Protein AF-A0A925PH59-F1 (afdb_monomer_lite)

Structure (mmCIF, N/CA/C/O backbone):
data_AF-A0A925PH59-F1
#
_entry.id   AF-A0A925PH59-F1
#
loop_
_atom_site.group_PDB
_atom_site.id
_atom_site.type_symbol
_atom_site.label_atom_id
_atom_site.label_alt_id
_atom_site.label_comp_id
_atom_site.label_asym_id
_atom_site.label_entity_id
_atom_site.label_seq_id
_atom_site.pdbx_PDB_ins_code
_atom_site.Cartn_x
_atom_site.Cartn_y
_atom_site.Cartn_z
_atom_site.occupancy
_atom_site.B_iso_or_equiv
_atom_site.auth_seq_id
_atom_site.auth_comp_id
_atom_site.auth_asym_id
_atom_site.auth_atom_id
_atom_site.pdbx_PDB_model_num
ATOM 1 N N . MET A 1 1 ? -14.228 -1.601 11.090 1.00 81.12 1 MET A N 1
ATOM 2 C CA . MET A 1 1 ? -13.636 -2.942 11.290 1.00 81.12 1 MET A CA 1
ATOM 3 C C . MET A 1 1 ? -13.991 -3.509 12.660 1.00 81.12 1 MET A C 1
ATOM 5 O O . MET A 1 1 ? -14.791 -4.431 12.690 1.00 81.12 1 MET A O 1
ATOM 9 N N . LEU A 1 2 ? -13.540 -2.911 13.773 1.00 91.12 2 LEU A N 1
ATOM 10 C CA . LEU A 1 2 ? -13.798 -3.420 15.137 1.00 91.12 2 LEU A CA 1
ATOM 11 C C . LEU A 1 2 ? -15.284 -3.639 15.473 1.00 91.12 2 LEU A C 1
ATOM 13 O O . LEU A 1 2 ? -15.643 -4.685 15.997 1.00 91.12 2 LEU A O 1
ATOM 17 N N . LYS A 1 3 ? -16.169 -2.713 15.083 1.00 90.94 3 LYS A N 1
ATOM 18 C CA . LYS A 1 3 ? -17.623 -2.888 15.248 1.00 90.94 3 LYS A CA 1
ATOM 19 C C . LYS A 1 3 ? -18.180 -4.122 14.527 1.00 90.94 3 LYS A C 1
ATOM 21 O O . LYS A 1 3 ? -19.072 -4.776 15.034 1.00 90.94 3 LYS A O 1
ATOM 26 N N . ARG A 1 4 ? -17.697 -4.420 13.318 1.00 88.44 4 ARG A N 1
ATOM 27 C CA . ARG A 1 4 ? -18.247 -5.504 12.484 1.00 88.44 4 ARG A CA 1
ATOM 28 C C . ARG A 1 4 ? -17.688 -6.873 12.871 1.00 88.44 4 ARG A C 1
ATOM 30 O O . ARG A 1 4 ? -18.380 -7.864 12.702 1.00 88.44 4 ARG A O 1
ATOM 37 N N . ASP A 1 5 ? -16.439 -6.912 13.320 1.00 90.81 5 ASP A N 1
ATOM 38 C CA . ASP A 1 5 ? -15.717 -8.154 13.607 1.00 90.81 5 ASP A CA 1
ATOM 39 C C . ASP A 1 5 ? -15.787 -8.564 15.086 1.00 90.81 5 ASP A C 1
ATOM 41 O O . ASP A 1 5 ? -15.898 -9.744 15.386 1.00 90.81 5 ASP A O 1
ATOM 45 N N . GLN A 1 6 ? -15.755 -7.590 16.001 1.00 90.19 6 GLN A N 1
ATOM 46 C CA . GLN A 1 6 ? -15.646 -7.806 17.451 1.00 90.19 6 GLN A CA 1
ATOM 47 C C . GLN A 1 6 ? -16.835 -7.227 18.238 1.00 90.19 6 GLN A C 1
ATOM 49 O O . GLN A 1 6 ? -16.820 -7.242 19.466 1.00 90.19 6 GLN A O 1
ATOM 54 N N . ASP A 1 7 ? -17.833 -6.663 17.547 1.00 91.50 7 ASP A N 1
ATOM 55 C CA . ASP A 1 7 ? -19.001 -5.977 18.128 1.00 91.50 7 ASP A CA 1
ATOM 56 C C . ASP A 1 7 ? -18.653 -4.819 19.086 1.00 91.50 7 ASP A C 1
ATOM 58 O O . ASP A 1 7 ? -19.350 -4.512 20.053 1.00 91.50 7 ASP A O 1
ATOM 62 N N . TRP A 1 8 ? -17.530 -4.138 18.835 1.00 93.81 8 TRP A N 1
ATOM 63 C CA . TRP A 1 8 ? -17.164 -2.964 19.627 1.00 93.81 8 TRP A CA 1
ATOM 64 C C . TRP A 1 8 ? -18.062 -1.771 19.288 1.00 93.81 8 TRP A C 1
ATOM 66 O O . TRP A 1 8 ? -18.104 -1.304 18.143 1.00 93.81 8 TRP A O 1
ATOM 76 N N . SER A 1 9 ? -18.749 -1.244 20.304 1.00 95.19 9 SER A N 1
ATOM 77 C CA . SER A 1 9 ? -19.504 0.004 20.196 1.00 95.19 9 SER A CA 1
ATOM 78 C C . SER A 1 9 ? -18.560 1.211 20.060 1.00 95.19 9 SER A C 1
ATOM 80 O O . SER A 1 9 ? -17.420 1.149 20.524 1.00 95.19 9 SER A O 1
ATOM 82 N N . PRO A 1 10 ? -19.010 2.333 19.464 1.00 94.12 10 PRO A N 1
ATOM 83 C CA . PRO A 1 10 ? -18.196 3.547 19.369 1.00 94.12 10 PRO A CA 1
ATOM 84 C C . PRO A 1 10 ? -17.674 4.033 20.727 1.00 94.12 10 PRO A C 1
ATOM 86 O O . PRO A 1 10 ? -16.485 4.292 20.848 1.00 94.12 10 PRO A O 1
ATOM 89 N N . GLY A 1 11 ? -18.522 4.044 21.764 1.00 95.88 11 GLY A N 1
ATOM 90 C CA . GLY A 1 11 ? -18.108 4.459 23.110 1.00 95.88 11 GLY A CA 1
ATOM 91 C C . GLY A 1 11 ? -17.075 3.524 23.748 1.00 95.88 11 GLY A C 1
ATOM 92 O O . GLY A 1 11 ? -16.210 3.974 24.487 1.00 95.88 11 GLY A O 1
ATOM 93 N N . LYS A 1 12 ? -17.102 2.223 23.422 1.00 93.44 12 LYS A N 1
ATOM 94 C CA . LYS A 1 12 ? -16.062 1.283 23.866 1.00 93.44 12 LYS A CA 1
ATOM 95 C C . LYS A 1 12 ? -14.717 1.566 23.194 1.00 93.44 12 LYS A C 1
ATOM 97 O O . LYS A 1 12 ? -13.681 1.448 23.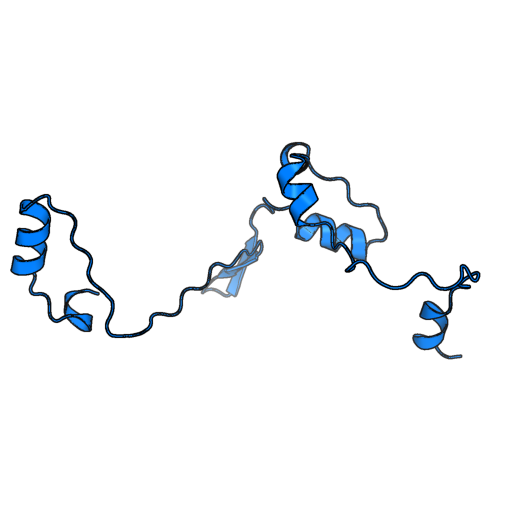835 1.00 93.44 12 LYS A O 1
ATOM 102 N N . VAL A 1 13 ? -14.735 1.921 21.909 1.00 93.69 13 VAL A N 1
ATOM 103 C CA . VAL A 1 13 ? -13.524 2.317 21.177 1.00 93.69 13 VAL A CA 1
ATOM 104 C C . VAL A 1 13 ? -12.959 3.616 21.754 1.00 93.69 13 VAL A C 1
ATOM 106 O O . VAL A 1 13 ? -11.762 3.691 21.995 1.00 93.69 13 VAL A O 1
ATOM 109 N N . GLU A 1 14 ? -13.815 4.603 22.014 1.00 94.25 14 GLU A N 1
ATOM 110 C CA . GLU A 1 14 ? -13.426 5.892 22.599 1.00 94.25 14 GLU A CA 1
ATOM 111 C C . GLU A 1 14 ? -12.802 5.722 23.988 1.00 94.25 14 GLU A C 1
ATOM 113 O O . GLU A 1 14 ? -11.677 6.161 24.203 1.00 94.25 14 GLU A O 1
ATOM 118 N N . ALA A 1 15 ? -13.440 4.957 24.878 1.00 93.75 15 ALA A N 1
ATOM 119 C CA . ALA A 1 15 ? -12.886 4.656 26.197 1.00 93.75 15 ALA A CA 1
ATOM 120 C C . ALA A 1 15 ? -11.528 3.928 26.127 1.00 93.75 15 ALA A C 1
ATOM 122 O O . ALA A 1 15 ? -10.648 4.180 26.947 1.00 93.75 15 ALA A O 1
ATOM 123 N N . ALA A 1 16 ? -11.334 3.037 25.146 1.00 92.50 16 ALA A N 1
ATOM 124 C CA . ALA A 1 16 ? -10.053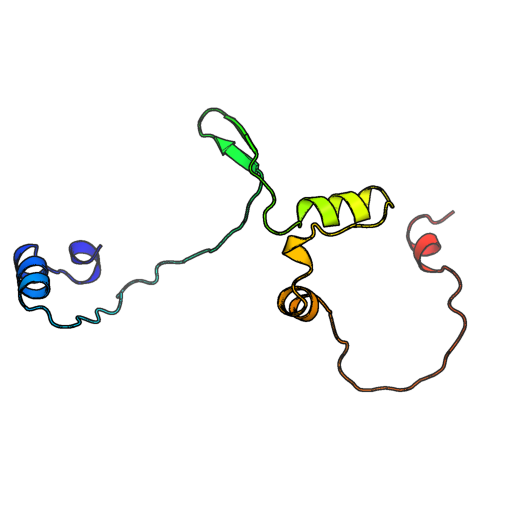 2.357 24.946 1.00 92.50 16 ALA A CA 1
ATOM 125 C C . ALA A 1 16 ? -8.946 3.313 24.470 1.00 92.50 16 ALA A C 1
ATOM 127 O O . ALA A 1 16 ? -7.791 3.131 24.845 1.00 92.50 16 ALA A O 1
ATOM 128 N N . PHE A 1 17 ? -9.286 4.341 23.685 1.00 91.88 17 PHE A N 1
ATOM 129 C CA . PHE A 1 17 ? -8.344 5.400 23.316 1.00 91.88 17 PHE A CA 1
ATOM 130 C C . PHE A 1 17 ? -8.021 6.324 24.496 1.00 91.88 17 PHE A C 1
ATOM 132 O O . PHE A 1 17 ? -6.855 6.645 24.711 1.00 91.88 17 PHE A O 1
ATOM 139 N N . GLU A 1 18 ? -9.030 6.738 25.265 1.00 95.12 18 GLU A N 1
ATOM 140 C CA . GLU A 1 18 ? -8.859 7.620 26.428 1.00 95.12 18 GLU A CA 1
ATOM 141 C C . GLU A 1 18 ? -8.073 6.960 27.566 1.00 95.12 18 GLU A C 1
ATOM 143 O O . GLU A 1 18 ? -7.350 7.644 28.289 1.00 95.12 18 GLU A O 1
ATOM 148 N N . GLY A 1 19 ? -8.183 5.636 27.708 1.00 90.06 19 GLY A N 1
ATOM 149 C CA . GLY A 1 19 ? -7.447 4.870 28.713 1.00 90.06 19 GLY A CA 1
ATOM 150 C C . GLY A 1 19 ? -5.926 4.918 28.542 1.00 90.06 19 GLY A C 1
ATOM 151 O O . GLY A 1 19 ? -5.210 4.726 29.517 1.00 90.06 19 GLY A O 1
ATOM 152 N N . GLY A 1 20 ? -5.416 5.195 27.334 1.00 89.12 20 GLY A N 1
ATOM 153 C CA . GLY A 1 20 ? -3.978 5.322 27.055 1.00 89.12 20 GLY A CA 1
ATOM 154 C C . GLY A 1 20 ? -3.173 4.014 27.113 1.00 89.12 20 GLY A C 1
ATOM 155 O O . GLY A 1 20 ? -1.981 4.023 26.806 1.00 89.12 20 GLY A O 1
ATOM 156 N N . ASP A 1 21 ? -3.813 2.903 27.474 1.00 90.75 21 ASP A N 1
ATOM 157 C CA . ASP A 1 21 ? -3.214 1.573 27.533 1.00 90.75 21 ASP A CA 1
ATOM 158 C C . ASP A 1 21 ? -3.121 0.913 26.144 1.00 90.75 21 ASP A C 1
ATOM 160 O O . ASP A 1 21 ? -3.913 1.186 25.234 1.00 90.75 21 ASP A O 1
ATOM 164 N N . ASP A 1 22 ? -2.171 -0.015 25.985 1.00 92.25 22 ASP A N 1
ATOM 165 C CA . ASP A 1 22 ? -2.091 -0.854 24.786 1.00 92.25 22 ASP A CA 1
ATOM 166 C C . ASP A 1 22 ? -3.231 -1.884 24.765 1.00 92.25 22 ASP A C 1
ATOM 168 O O . ASP A 1 22 ? -3.436 -2.648 25.712 1.00 92.25 22 ASP A O 1
ATOM 172 N N . ASN A 1 23 ? -3.979 -1.913 23.663 1.00 89.62 23 ASN A N 1
ATOM 173 C CA . ASN A 1 23 ? -5.166 -2.742 23.493 1.00 89.62 23 ASN A CA 1
ATOM 174 C C . ASN A 1 23 ? -4.960 -3.723 22.335 1.00 89.62 23 ASN A C 1
ATOM 176 O O . ASN A 1 23 ? -5.197 -3.404 21.168 1.00 89.62 23 ASN A O 1
ATOM 180 N N . HIS A 1 24 ? -4.574 -4.957 22.659 1.00 91.88 24 HIS A N 1
ATOM 181 C CA . HIS A 1 24 ? -4.473 -6.021 21.665 1.00 91.88 24 HIS A CA 1
ATOM 182 C C . HIS A 1 24 ? -5.840 -6.666 21.398 1.00 91.88 24 HIS A C 1
ATOM 184 O O . HIS A 1 24 ? -6.434 -7.285 22.282 1.00 91.88 24 HIS A O 1
ATOM 190 N N . ILE A 1 25 ? -6.328 -6.566 20.159 1.00 91.25 25 ILE A N 1
ATOM 191 C CA . ILE A 1 25 ? -7.609 -7.145 19.735 1.00 91.25 25 ILE A CA 1
ATOM 192 C C . ILE A 1 25 ? -7.358 -8.080 18.552 1.00 91.25 25 ILE A C 1
ATOM 194 O O . ILE A 1 25 ? -7.075 -7.635 17.439 1.00 91.25 25 ILE A O 1
ATOM 198 N N . ALA A 1 26 ? -7.475 -9.384 18.790 1.00 91.25 26 ALA A N 1
ATOM 199 C CA . ALA A 1 26 ? -7.373 -10.380 17.732 1.00 91.25 26 ALA A CA 1
ATOM 200 C C . ALA A 1 26 ? -8.607 -10.324 16.815 1.00 91.25 26 ALA A C 1
ATOM 202 O O . ALA A 1 26 ? -9.736 -10.236 17.293 1.00 91.25 26 ALA A O 1
ATOM 203 N N . LEU A 1 27 ? -8.394 -10.401 15.499 1.00 92.50 27 LEU A N 1
ATOM 204 C CA . LEU A 1 27 ? -9.487 -10.452 14.526 1.00 92.50 27 LEU A CA 1
ATOM 205 C C . LEU A 1 27 ? -10.142 -11.838 14.516 1.00 92.50 27 LEU A C 1
ATOM 207 O O . LEU A 1 27 ? -9.455 -12.860 14.487 1.00 92.50 27 LEU A O 1
ATOM 211 N 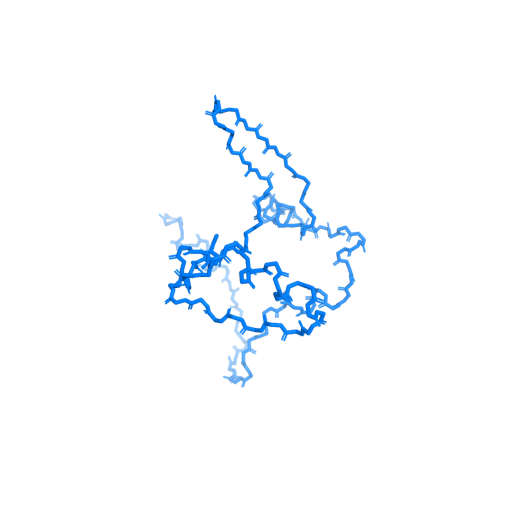N . GLY A 1 28 ? -11.473 -11.865 14.507 1.00 90.62 28 GLY A N 1
ATOM 212 C CA . GLY A 1 28 ? -12.269 -13.091 14.484 1.00 90.62 28 GLY A CA 1
ATOM 213 C C . GLY A 1 28 ? -12.291 -13.720 13.094 1.00 90.62 28 GLY A C 1
ATOM 214 O O . GLY A 1 28 ? -12.201 -14.940 12.953 1.00 90.62 28 GLY A O 1
ATOM 215 N N . GLN A 1 29 ? -12.353 -12.887 12.053 1.00 90.44 29 GLN A N 1
ATOM 216 C CA . GLN A 1 29 ? -12.231 -13.327 10.667 1.00 90.44 29 GLN A CA 1
ATOM 217 C C . GLN A 1 29 ? -10.812 -13.129 10.123 1.00 90.44 29 GLN A C 1
ATOM 219 O O . GLN A 1 29 ? -10.148 -12.123 10.379 1.00 90.44 29 GLN A O 1
ATOM 224 N N . LYS A 1 30 ? -10.354 -14.077 9.299 1.00 92.62 30 LYS A N 1
ATOM 225 C CA . LYS A 1 30 ? -9.086 -13.937 8.578 1.00 92.62 30 LYS A CA 1
ATOM 226 C C . LYS A 1 30 ? -9.238 -12.900 7.470 1.00 92.62 30 LYS A C 1
ATOM 228 O O . LYS A 1 30 ? -10.045 -13.082 6.561 1.00 92.62 30 LYS A O 1
ATOM 233 N N . ILE A 1 31 ? -8.419 -11.856 7.521 1.00 92.19 31 ILE A N 1
ATOM 234 C CA . ILE A 1 31 ? -8.291 -10.871 6.447 1.00 92.19 31 ILE A CA 1
ATOM 235 C C . ILE A 1 31 ? -7.008 -11.204 5.675 1.00 92.19 31 ILE A C 1
ATOM 237 O O . ILE A 1 31 ? -5.930 -11.144 6.268 1.00 92.19 31 ILE A O 1
ATOM 241 N N . PRO A 1 32 ? -7.083 -11.597 4.390 1.00 95.38 32 PRO A N 1
ATOM 242 C CA . PRO A 1 32 ? -5.885 -11.845 3.604 1.00 95.38 32 PRO A CA 1
ATOM 243 C C . PRO A 1 32 ? -5.148 -10.525 3.354 1.00 95.38 32 PRO A C 1
ATOM 245 O O . PRO A 1 32 ? -5.744 -9.541 2.916 1.00 95.38 32 PRO A O 1
ATOM 248 N N . VAL A 1 33 ? -3.845 -10.517 3.629 1.00 95.69 33 VAL A N 1
ATOM 249 C CA . VAL A 1 33 ? -2.965 -9.367 3.405 1.00 95.69 33 VAL A CA 1
ATOM 250 C C . VAL A 1 33 ? -1.925 -9.767 2.369 1.00 95.69 33 VAL A C 1
ATOM 252 O O . VAL A 1 33 ? -1.179 -10.723 2.574 1.00 95.69 33 VAL A O 1
ATOM 255 N N . TYR A 1 34 ? -1.880 -9.030 1.262 1.00 96.44 34 TYR A N 1
ATOM 256 C CA . TYR A 1 34 ? -0.897 -9.213 0.200 1.00 96.44 34 TYR A CA 1
ATOM 257 C C . TYR A 1 34 ? -0.019 -7.969 0.121 1.00 96.44 34 TYR A C 1
ATOM 259 O O . TYR A 1 34 ? -0.523 -6.864 -0.070 1.00 96.44 34 TYR A O 1
ATOM 267 N N . ILE A 1 35 ? 1.291 -8.155 0.262 1.00 95.19 35 ILE A N 1
ATOM 268 C CA . ILE A 1 35 ? 2.282 -7.104 0.032 1.00 95.19 35 ILE A CA 1
ATOM 269 C C . ILE A 1 35 ? 2.867 -7.365 -1.350 1.00 95.19 35 ILE A C 1
ATOM 271 O O . ILE A 1 35 ? 3.599 -8.332 -1.550 1.00 95.19 35 ILE A O 1
ATOM 275 N N . THR A 1 36 ? 2.480 -6.540 -2.315 1.00 93.50 36 THR A N 1
ATOM 276 C CA . THR A 1 36 ? 2.860 -6.696 -3.721 1.00 93.50 36 THR A CA 1
ATOM 277 C C . THR A 1 36 ? 3.593 -5.465 -4.220 1.00 93.50 36 THR A C 1
ATOM 279 O O . THR A 1 36 ? 3.291 -4.349 -3.800 1.00 93.50 36 THR A O 1
ATOM 282 N N . TYR A 1 37 ? 4.508 -5.672 -5.160 1.00 93.50 37 TYR A N 1
ATOM 283 C CA . TYR A 1 37 ? 5.293 -4.615 -5.778 1.00 93.50 37 TYR A CA 1
ATOM 284 C C . TYR A 1 37 ? 5.087 -4.646 -7.292 1.00 93.50 37 TYR A C 1
ATOM 286 O O . TYR A 1 37 ? 5.437 -5.627 -7.944 1.00 93.50 37 TYR A O 1
ATOM 294 N N . PHE A 1 38 ? 4.492 -3.586 -7.834 1.00 95.00 38 PHE A N 1
ATOM 295 C CA . PHE A 1 38 ? 4.211 -3.452 -9.259 1.00 95.00 38 PHE A CA 1
ATOM 296 C C . PHE A 1 38 ? 4.721 -2.106 -9.758 1.00 95.00 38 PHE A C 1
ATOM 298 O O . PHE A 1 38 ? 4.469 -1.072 -9.141 1.00 95.00 38 PHE A O 1
ATOM 305 N N . THR A 1 39 ? 5.390 -2.122 -10.904 1.00 96.06 39 THR A N 1
ATOM 306 C CA . THR A 1 39 ? 5.878 -0.927 -11.606 1.00 96.06 39 THR A CA 1
ATOM 307 C C . THR A 1 39 ? 4.898 -0.449 -12.679 1.00 96.06 39 THR A C 1
ATOM 309 O O . THR A 1 39 ? 5.106 0.596 -13.290 1.00 96.06 39 THR A O 1
ATOM 312 N N . LEU A 1 40 ? 3.784 -1.163 -12.877 1.00 96.25 40 LEU A N 1
ATOM 313 C CA . LEU A 1 40 ? 2.706 -0.800 -13.792 1.00 96.25 40 LEU A CA 1
ATOM 314 C C . LEU A 1 40 ? 1.342 -1.188 -13.210 1.00 96.25 40 LEU A C 1
ATOM 316 O O . LEU A 1 40 ? 1.178 -2.275 -12.654 1.00 96.25 40 LEU A O 1
ATOM 320 N N . ARG A 1 41 ? 0.348 -0.310 -13.368 1.00 96.25 41 ARG A N 1
ATOM 321 C CA . ARG A 1 41 ? -1.050 -0.551 -12.985 1.00 96.25 41 ARG A CA 1
ATOM 322 C C . ARG A 1 41 ? -2.002 -0.074 -14.082 1.00 96.25 41 ARG A C 1
ATOM 324 O O . ARG A 1 41 ? -1.764 0.957 -14.705 1.00 96.25 41 ARG A O 1
ATOM 331 N N . VAL A 1 42 ? -3.097 -0.811 -14.270 1.00 96.94 42 VAL A N 1
ATOM 332 C CA . VAL A 1 42 ? -4.252 -0.376 -15.067 1.00 96.94 42 VAL A CA 1
ATOM 333 C C . VAL A 1 42 ? -5.228 0.382 -14.163 1.00 96.94 42 VAL A C 1
ATOM 335 O O . VAL A 1 42 ? -5.572 -0.098 -13.078 1.00 96.94 42 VAL A O 1
ATOM 338 N N . ASN A 1 43 ? -5.629 1.571 -14.594 1.00 96.31 43 ASN A N 1
ATOM 339 C CA . ASN A 1 43 ? -6.600 2.423 -13.917 1.00 96.31 43 ASN A CA 1
ATOM 340 C C . ASN A 1 43 ? -8.035 2.009 -14.266 1.00 96.31 43 ASN A C 1
ATOM 342 O O . ASN A 1 43 ? -8.269 1.263 -15.217 1.00 96.31 43 ASN A O 1
ATOM 346 N N . ASP A 1 44 ? -9.005 2.529 -13.517 1.00 97.31 44 ASP A N 1
ATOM 347 C CA . ASP A 1 44 ? -10.419 2.168 -13.679 1.00 97.31 44 ASP A CA 1
ATOM 348 C C . ASP A 1 44 ? -10.988 2.567 -15.058 1.00 97.31 44 ASP A C 1
ATOM 350 O O . ASP A 1 44 ? -11.932 1.946 -15.541 1.00 97.31 44 ASP A O 1
ATOM 354 N N . ASP A 1 45 ? -10.395 3.568 -15.718 1.00 97.00 45 ASP A N 1
ATOM 355 C CA . ASP A 1 45 ? -10.743 4.015 -17.075 1.00 97.00 45 ASP A CA 1
ATOM 356 C C . ASP A 1 45 ? -10.033 3.226 -18.195 1.00 97.00 45 ASP A C 1
ATOM 358 O O . ASP A 1 45 ? -10.217 3.516 -19.377 1.00 97.00 45 ASP A O 1
ATOM 362 N N . GLY A 1 46 ? -9.215 2.230 -17.839 1.00 96.69 46 GLY A N 1
ATOM 363 C CA . GLY A 1 46 ? -8.429 1.424 -18.774 1.00 96.69 46 GLY A CA 1
ATOM 364 C C . GLY A 1 46 ? -7.096 2.048 -19.198 1.00 96.69 46 GLY A C 1
ATOM 365 O O . GLY A 1 46 ? -6.346 1.413 -19.942 1.00 96.69 46 GLY A O 1
ATOM 366 N N . SER A 1 47 ? -6.760 3.251 -18.724 1.00 97.56 47 SER A N 1
ATOM 367 C CA . SER A 1 47 ? -5.430 3.834 -18.923 1.00 97.56 47 SER A CA 1
ATOM 368 C C . SER A 1 47 ? -4.367 3.114 -18.083 1.00 97.56 47 SER A C 1
ATOM 370 O O . SER A 1 47 ? -4.674 2.406 -17.121 1.00 97.56 47 SER A O 1
ATOM 372 N N . MET A 1 48 ? -3.092 3.280 -18.445 1.00 96.94 48 MET A N 1
ATOM 373 C CA . MET A 1 48 ? -1.968 2.677 -17.724 1.00 96.94 48 MET A CA 1
ATOM 374 C C . MET A 1 48 ? -1.138 3.741 -17.016 1.00 96.94 48 MET A C 1
ATOM 376 O O . MET A 1 48 ? -0.830 4.790 -17.581 1.00 96.94 48 MET A O 1
ATOM 380 N N . SER A 1 49 ? -0.720 3.430 -15.793 1.00 96.56 49 SER A N 1
ATOM 381 C CA . SER A 1 49 ? 0.250 4.214 -15.034 1.00 96.56 49 SER A CA 1
ATOM 382 C C . SER A 1 49 ? 1.488 3.376 -14.747 1.00 96.56 49 SER A C 1
ATOM 384 O O . SER A 1 49 ? 1.381 2.233 -14.302 1.00 96.56 49 SER A O 1
ATOM 386 N N . THR A 1 50 ? 2.658 3.958 -14.999 1.00 96.19 50 THR A N 1
ATOM 387 C CA . THR A 1 50 ? 3.965 3.372 -14.691 1.00 96.19 50 THR A CA 1
ATOM 388 C C . THR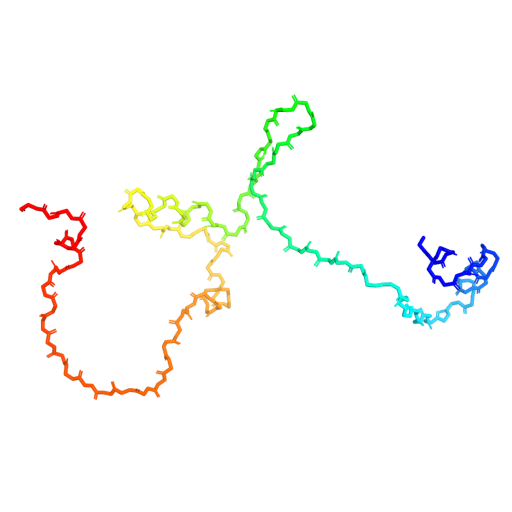 A 1 50 ? 4.593 4.068 -13.494 1.00 96.19 50 THR A C 1
ATOM 390 O O . THR A 1 50 ? 4.413 5.271 -13.302 1.00 96.19 50 THR A O 1
ATOM 393 N N . PHE A 1 51 ? 5.373 3.325 -12.722 1.00 94.75 51 PHE A N 1
ATOM 394 C CA . PHE A 1 51 ? 6.041 3.784 -11.512 1.00 94.75 51 PHE A CA 1
ATOM 395 C C . PHE A 1 51 ? 7.528 3.440 -11.574 1.00 94.75 51 PHE A C 1
ATOM 397 O O . PHE A 1 51 ? 7.936 2.535 -12.300 1.00 94.75 51 PHE A O 1
ATOM 404 N N . ASN A 1 52 ? 8.339 4.156 -10.796 1.00 92.62 52 ASN A N 1
ATOM 405 C CA . ASN A 1 52 ? 9.774 3.899 -10.733 1.00 92.62 52 ASN A CA 1
ATOM 406 C C . ASN A 1 52 ? 10.065 2.522 -10.118 1.00 92.62 52 ASN A C 1
ATOM 408 O O . ASN A 1 52 ? 9.526 2.175 -9.062 1.00 92.62 52 ASN A O 1
ATOM 412 N N . ASP A 1 53 ? 10.975 1.783 -10.752 1.00 90.56 53 ASP A N 1
ATOM 413 C CA . ASP A 1 53 ? 11.472 0.494 -10.273 1.00 90.56 53 ASP A CA 1
ATOM 414 C C . ASP A 1 53 ? 12.567 0.678 -9.209 1.00 90.56 53 ASP A C 1
ATOM 416 O O . ASP A 1 53 ? 13.765 0.650 -9.479 1.00 90.56 53 ASP A O 1
ATOM 420 N N . LEU A 1 54 ? 12.129 0.870 -7.969 1.00 88.88 54 LEU A N 1
ATOM 421 C CA . LEU A 1 54 ? 12.954 1.033 -6.772 1.00 88.88 54 LEU A CA 1
ATOM 422 C C . LEU A 1 54 ? 13.656 -0.245 -6.308 1.00 88.88 54 LEU A C 1
ATOM 424 O O . LEU A 1 54 ? 14.371 -0.191 -5.317 1.00 88.88 54 LEU A O 1
ATOM 428 N N . TYR A 1 55 ? 13.455 -1.395 -6.950 1.00 86.75 55 TYR A N 1
ATOM 429 C CA . TYR A 1 55 ? 14.186 -2.618 -6.597 1.00 86.75 55 TYR A CA 1
ATOM 430 C C . TYR A 1 55 ? 14.996 -3.185 -7.766 1.00 86.75 55 TYR A C 1
ATOM 432 O O . TYR A 1 55 ? 15.728 -4.166 -7.592 1.00 86.75 55 TYR A O 1
ATOM 440 N N . GLY A 1 56 ? 14.913 -2.572 -8.947 1.00 88.94 56 GLY A N 1
ATOM 441 C CA . GLY A 1 56 ? 15.643 -2.976 -10.146 1.00 88.94 56 GLY A CA 1
ATOM 442 C C . GLY A 1 56 ? 15.144 -4.288 -10.761 1.00 88.94 56 GLY A C 1
ATOM 443 O O . GLY A 1 56 ? 15.911 -4.957 -11.457 1.00 88.94 56 GLY A O 1
ATOM 444 N N . HIS A 1 57 ? 13.911 -4.719 -10.471 1.00 91.12 57 HIS A N 1
ATOM 445 C CA . HIS A 1 57 ? 13.352 -5.946 -11.048 1.00 91.12 57 HIS A CA 1
ATOM 446 C C . HIS A 1 57 ? 13.199 -5.853 -12.569 1.00 91.12 57 HIS A C 1
ATOM 448 O O . HIS A 1 57 ? 13.586 -6.788 -13.276 1.00 91.12 57 HIS A O 1
ATOM 454 N N . ASP A 1 58 ? 12.712 -4.725 -13.072 1.00 91.56 58 ASP A N 1
ATOM 455 C CA . ASP A 1 58 ? 12.480 -4.484 -14.493 1.00 91.56 58 ASP A CA 1
ATOM 456 C C . ASP A 1 58 ? 13.808 -4.361 -15.232 1.00 91.56 58 ASP A C 1
ATOM 458 O O . ASP A 1 58 ? 13.985 -4.928 -16.311 1.00 91.56 58 ASP A O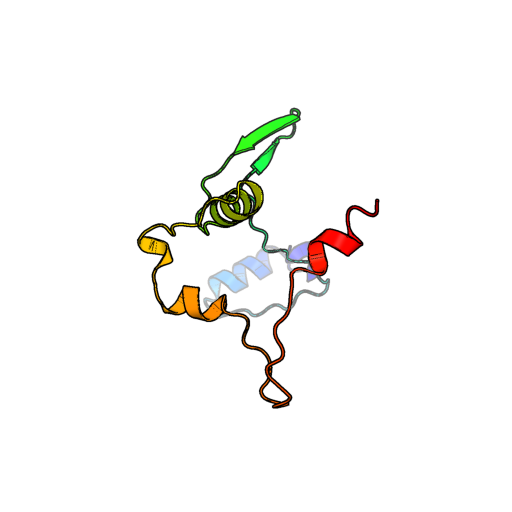 1
ATOM 462 N N . ALA A 1 59 ? 14.788 -3.688 -14.627 1.00 87.75 59 ALA A N 1
ATOM 463 C CA . ALA A 1 59 ? 16.123 -3.564 -15.198 1.00 87.75 59 ALA A CA 1
ATOM 464 C C . ALA A 1 59 ? 16.832 -4.928 -15.311 1.00 87.75 59 ALA A C 1
ATOM 466 O O . ALA A 1 59 ? 17.420 -5.233 -16.353 1.00 87.75 59 ALA A O 1
ATOM 467 N N . ARG A 1 60 ? 16.722 -5.787 -14.285 1.00 86.69 60 ARG A N 1
ATOM 468 C CA . ARG A 1 60 ? 17.222 -7.174 -14.337 1.00 86.69 60 ARG A CA 1
ATOM 469 C C . ARG A 1 60 ? 16.508 -7.999 -15.406 1.00 86.69 60 ARG A C 1
ATOM 471 O O . ARG A 1 60 ? 17.164 -8.719 -16.157 1.00 86.69 60 ARG A O 1
ATOM 478 N N . MET A 1 61 ? 15.183 -7.881 -15.495 1.00 90.44 61 MET A N 1
ATOM 479 C CA . MET A 1 61 ? 14.382 -8.578 -16.504 1.00 90.44 61 MET A CA 1
ATOM 480 C C . MET A 1 61 ? 14.789 -8.152 -17.917 1.00 90.44 61 MET A C 1
ATOM 482 O O . MET A 1 61 ? 15.069 -8.993 -18.768 1.00 90.44 61 MET A O 1
ATOM 486 N N . ASN A 1 62 ? 14.895 -6.847 -18.163 1.00 90.00 62 ASN A N 1
ATOM 487 C CA . ASN A 1 62 ? 15.282 -6.308 -19.460 1.00 90.00 62 ASN A CA 1
ATOM 488 C C . ASN A 1 62 ? 16.702 -6.738 -19.859 1.00 90.00 62 ASN A C 1
ATOM 490 O O . ASN A 1 62 ? 16.937 -7.111 -21.004 1.00 90.00 62 ASN A O 1
ATOM 494 N N . ALA A 1 63 ? 17.652 -6.749 -18.923 1.00 89.25 63 ALA A N 1
ATOM 495 C CA . ALA A 1 63 ? 19.000 -7.265 -19.156 1.00 89.25 63 ALA A CA 1
ATOM 496 C C . ALA A 1 63 ? 18.979 -8.735 -19.622 1.00 89.25 63 ALA A C 1
ATOM 498 O O . ALA A 1 63 ? 19.546 -9.070 -20.664 1.00 89.25 63 ALA A O 1
ATOM 499 N N . ALA A 1 64 ? 18.241 -9.594 -18.911 1.00 88.75 64 ALA A N 1
ATOM 500 C CA . ALA A 1 64 ? 18.102 -11.005 -19.265 1.00 88.75 64 ALA A CA 1
ATOM 501 C C . ALA A 1 64 ? 17.451 -11.202 -20.646 1.00 88.75 64 ALA A C 1
ATOM 503 O O . ALA A 1 64 ? 17.929 -12.009 -21.441 1.00 88.75 64 ALA A O 1
ATOM 504 N N . LEU A 1 65 ? 16.401 -10.434 -20.953 1.00 91.75 65 LEU A N 1
ATOM 505 C CA . LEU A 1 65 ? 15.698 -10.502 -22.238 1.00 91.75 65 LEU A CA 1
ATOM 506 C C . LEU A 1 65 ? 16.506 -9.914 -23.403 1.00 91.75 65 LEU A C 1
ATOM 508 O O . LEU A 1 65 ? 16.412 -10.404 -24.525 1.00 91.75 65 LEU A O 1
ATOM 512 N N . SER A 1 66 ? 17.299 -8.868 -23.161 1.00 89.69 66 SER A N 1
ATOM 513 C CA . SER A 1 66 ? 18.092 -8.198 -24.200 1.00 89.69 66 SER A CA 1
ATOM 514 C C . SER A 1 66 ? 19.481 -8.807 -24.403 1.00 89.69 66 SER A C 1
ATOM 516 O O . SER A 1 66 ? 20.195 -8.391 -25.316 1.00 89.69 66 SER A O 1
ATOM 518 N N . GLY A 1 67 ? 19.889 -9.760 -23.556 1.00 81.56 67 GLY A N 1
ATOM 519 C CA . GLY A 1 67 ? 21.232 -10.346 -23.572 1.00 81.56 67 GLY A CA 1
ATOM 520 C C . GLY A 1 67 ? 22.338 -9.368 -23.161 1.00 81.56 67 GLY A C 1
ATOM 521 O O . GLY A 1 67 ? 23.522 -9.674 -23.304 1.00 81.56 67 GLY A O 1
ATOM 522 N N . LYS A 1 68 ? 21.971 -8.179 -22.672 1.00 71.31 68 LYS A N 1
ATOM 523 C CA . LYS A 1 68 ? 22.898 -7.158 -22.178 1.00 71.31 68 LYS A CA 1
ATOM 524 C C . LYS A 1 68 ? 23.061 -7.354 -20.675 1.00 71.31 68 LYS A C 1
ATOM 526 O O . LYS A 1 68 ? 22.093 -7.641 -19.984 1.00 71.31 68 LYS A O 1
ATOM 531 N N . GLY A 1 69 ? 24.280 -7.217 -20.159 1.00 69.88 69 GLY A N 1
ATOM 532 C CA . GLY A 1 69 ? 24.530 -7.346 -18.721 1.00 69.88 69 GLY A CA 1
ATOM 533 C C . GLY A 1 69 ? 23.707 -6.345 -17.898 1.00 69.88 69 GLY A C 1
ATOM 534 O O . GLY A 1 69 ? 23.469 -5.222 -18.339 1.00 69.88 69 GLY A O 1
ATOM 535 N N . PHE A 1 70 ? 23.283 -6.752 -16.701 1.00 76.25 70 PHE A N 1
ATOM 536 C CA . PHE A 1 70 ? 22.648 -5.862 -15.729 1.00 76.25 70 PHE A CA 1
ATOM 537 C C . PHE A 1 70 ? 23.724 -5.064 -14.983 1.00 76.25 70 PHE A C 1
ATOM 539 O O . PHE A 1 70 ? 24.639 -5.656 -14.411 1.00 76.25 70 PHE A O 1
ATOM 546 N N . VAL A 1 71 ? 23.602 -3.736 -14.968 1.00 67.69 71 VAL A N 1
ATOM 547 C CA . VAL A 1 71 ? 24.411 -2.857 -14.114 1.00 67.69 71 VAL A CA 1
ATOM 548 C C . VAL A 1 71 ? 23.485 -2.309 -13.024 1.00 67.69 71 VAL A C 1
ATOM 550 O O . VAL A 1 71 ? 22.552 -1.585 -13.365 1.00 67.69 71 VAL A O 1
ATOM 553 N N . PRO A 1 72 ? 23.680 -2.668 -11.741 1.00 65.62 72 PRO A N 1
ATOM 554 C CA . PRO A 1 72 ? 22.854 -2.153 -10.655 1.00 65.62 72 PRO A CA 1
ATOM 555 C C . PRO A 1 72 ? 23.120 -0.666 -10.403 1.00 65.62 72 PRO A C 1
ATOM 557 O O . PRO A 1 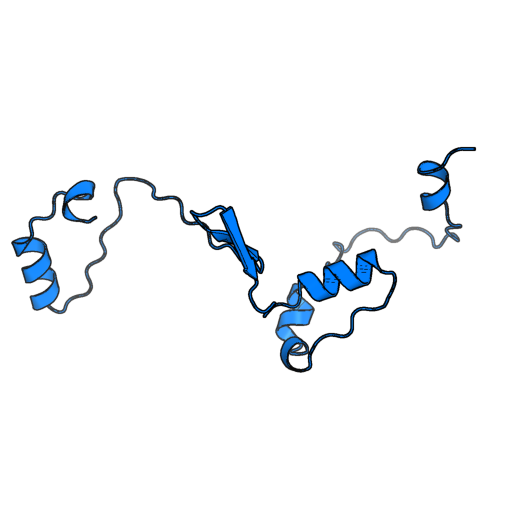72 ? 24.275 -0.229 -10.422 1.00 65.62 72 PRO A O 1
ATOM 560 N N . ASP A 1 73 ? 22.068 0.084 -10.075 1.00 63.41 73 ASP A N 1
ATOM 561 C CA . ASP A 1 73 ? 22.205 1.442 -9.546 1.00 63.41 73 ASP A CA 1
ATOM 562 C C . ASP A 1 73 ? 23.043 1.447 -8.257 1.00 63.41 73 ASP A C 1
ATOM 564 O O . ASP A 1 73 ? 23.036 0.489 -7.483 1.00 63.41 73 ASP A O 1
ATOM 568 N N . ALA A 1 74 ? 23.749 2.549 -7.987 1.00 58.88 74 ALA A N 1
ATOM 569 C CA . ALA A 1 74 ? 24.674 2.659 -6.853 1.00 58.88 74 ALA A CA 1
ATOM 570 C C . ALA A 1 74 ? 24.023 2.403 -5.474 1.00 58.88 74 ALA A C 1
ATOM 572 O O . ALA A 1 74 ? 24.691 1.918 -4.566 1.00 58.88 74 ALA A O 1
ATOM 573 N N . TRP A 1 75 ? 22.721 2.669 -5.312 1.00 53.84 75 TRP A N 1
ATOM 574 C CA . TRP A 1 75 ? 21.977 2.399 -4.071 1.00 53.84 75 TRP A CA 1
ATOM 575 C C . TRP A 1 75 ? 21.551 0.925 -3.920 1.00 53.84 75 TRP A C 1
ATOM 577 O O . TRP A 1 75 ? 21.241 0.498 -2.812 1.00 53.84 75 TRP A O 1
ATOM 587 N N . ALA A 1 76 ? 21.585 0.137 -5.002 1.00 55.50 76 ALA A N 1
ATOM 588 C CA . ALA A 1 76 ? 21.335 -1.307 -5.001 1.00 55.50 76 ALA A CA 1
ATOM 589 C C . ALA A 1 76 ? 22.600 -2.136 -4.690 1.00 55.50 76 ALA A C 1
ATOM 591 O O . ALA A 1 76 ? 22.543 -3.363 -4.635 1.00 55.50 76 ALA A O 1
ATOM 592 N N . GLN A 1 77 ? 23.749 -1.473 -4.513 1.00 52.28 77 GLN A N 1
ATOM 593 C CA . GLN A 1 77 ? 25.039 -2.096 -4.196 1.00 52.28 77 GLN A CA 1
ATOM 594 C C . GLN A 1 77 ? 25.266 -2.284 -2.692 1.00 52.28 77 GLN A C 1
ATOM 596 O O . GLN A 1 77 ? 26.357 -2.688 -2.295 1.00 52.28 77 GLN A O 1
ATOM 601 N N . ASN A 1 78 ? 24.280 -1.999 -1.836 1.00 55.78 78 ASN A N 1
ATOM 602 C CA . ASN A 1 78 ? 24.412 -2.356 -0.430 1.00 55.78 78 ASN A CA 1
ATOM 603 C C . ASN A 1 78 ? 24.548 -3.885 -0.313 1.00 55.78 78 ASN A C 1
ATOM 605 O O . ASN A 1 78 ? 23.641 -4.647 -0.649 1.00 55.78 78 ASN A O 1
ATOM 609 N N . GLU A 1 79 ? 25.718 -4.333 0.143 1.00 52.31 79 GLU A N 1
ATOM 610 C CA . GLU A 1 79 ? 26.138 -5.742 0.129 1.00 52.31 79 GLU A CA 1
ATOM 611 C C . GLU A 1 79 ? 25.150 -6.676 0.856 1.00 52.31 79 GLU A C 1
ATOM 613 O O . GLU A 1 79 ? 25.019 -7.847 0.501 1.00 52.31 79 GLU A O 1
ATOM 618 N N . GLU A 1 80 ? 24.379 -6.138 1.803 1.00 52.62 80 GLU A N 1
ATOM 619 C CA . GLU A 1 80 ? 23.317 -6.833 2.535 1.00 52.62 80 GLU A CA 1
ATOM 620 C C . GLU A 1 80 ? 22.128 -7.258 1.642 1.00 52.62 80 GLU A C 1
ATOM 622 O O . GLU A 1 80 ? 21.623 -8.373 1.780 1.00 52.62 80 GLU A O 1
ATOM 627 N N . MET A 1 81 ? 21.716 -6.436 0.665 1.00 51.00 81 MET A N 1
ATOM 628 C CA . MET A 1 81 ? 20.620 -6.770 -0.268 1.00 51.00 81 MET A CA 1
ATOM 629 C C . MET A 1 81 ? 21.090 -7.689 -1.401 1.00 51.00 81 MET A C 1
ATOM 631 O O . MET A 1 81 ? 20.317 -8.511 -1.898 1.00 51.00 81 MET A O 1
ATOM 635 N N . ALA A 1 82 ? 22.361 -7.569 -1.800 1.00 52.78 82 ALA A N 1
ATOM 636 C CA . ALA A 1 82 ? 22.986 -8.443 -2.789 1.00 52.78 82 ALA A CA 1
ATOM 637 C C . ALA A 1 82 ? 23.161 -9.876 -2.251 1.00 52.78 82 ALA A C 1
ATOM 639 O O . ALA A 1 82 ? 22.943 -10.842 -2.986 1.00 52.78 82 ALA A O 1
ATOM 640 N N . ALA A 1 83 ? 23.488 -10.027 -0.961 1.00 51.38 83 ALA A N 1
ATOM 641 C CA . ALA A 1 83 ? 23.625 -11.325 -0.298 1.00 51.38 83 ALA A CA 1
ATOM 642 C C . ALA A 1 83 ? 22.291 -12.089 -0.196 1.00 51.38 83 ALA A C 1
ATOM 644 O O . ALA A 1 83 ? 22.270 -13.310 -0.344 1.00 51.38 83 ALA A O 1
ATOM 645 N N . ALA A 1 84 ? 21.167 -11.385 -0.027 1.00 51.06 84 ALA A N 1
ATOM 646 C CA . ALA A 1 84 ? 19.832 -11.990 0.025 1.00 51.06 84 ALA A CA 1
ATOM 647 C C . ALA A 1 84 ? 19.334 -12.532 -1.335 1.00 51.06 84 ALA A C 1
ATOM 649 O O . ALA A 1 84 ? 18.350 -13.269 -1.381 1.00 51.06 84 ALA A O 1
ATOM 650 N N . GLN A 1 85 ? 20.002 -12.183 -2.443 1.00 53.28 85 GLN A N 1
ATOM 651 C CA . GLN A 1 85 ? 19.636 -12.586 -3.810 1.00 53.28 85 GLN A CA 1
ATOM 652 C C . GLN A 1 85 ? 20.570 -13.651 -4.407 1.00 53.28 85 GLN A C 1
ATOM 654 O O . GLN A 1 85 ? 20.342 -14.118 -5.525 1.00 53.28 85 GLN A O 1
ATOM 659 N N . GLN A 1 86 ? 21.613 -14.066 -3.681 1.00 46.19 86 GLN A N 1
ATOM 660 C CA . GLN A 1 86 ? 22.476 -15.166 -4.105 1.00 46.19 86 GLN A CA 1
ATOM 661 C C . GLN A 1 86 ? 21.830 -16.504 -3.729 1.00 46.19 86 GLN A C 1
ATOM 663 O O . GLN A 1 86 ? 21.775 -16.888 -2.564 1.00 46.19 86 GLN A O 1
ATOM 668 N N . TRP A 1 87 ? 21.339 -17.243 -4.725 1.00 44.94 87 TRP A N 1
ATOM 669 C CA . TRP A 1 87 ? 20.958 -18.641 -4.532 1.00 44.94 87 TRP A CA 1
ATOM 670 C C . TRP A 1 87 ? 22.214 -19.477 -4.256 1.00 44.94 87 TRP A C 1
ATOM 672 O O . TRP A 1 87 ? 23.016 -19.729 -5.157 1.00 44.94 87 TRP A O 1
ATOM 682 N N . THR A 1 88 ? 22.388 -19.909 -3.007 1.00 45.38 88 THR A N 1
ATOM 683 C CA . THR A 1 88 ? 23.464 -20.826 -2.615 1.00 45.38 88 THR A CA 1
ATOM 684 C C . THR A 1 88 ? 22.947 -22.265 -2.698 1.00 45.38 88 THR A C 1
ATOM 686 O O . THR A 1 88 ? 22.034 -22.621 -1.946 1.00 45.38 88 THR A O 1
ATOM 689 N N . PRO A 1 89 ? 23.485 -23.129 -3.578 1.00 41.72 89 PRO A N 1
ATOM 690 C CA . PRO A 1 89 ? 23.101 -24.535 -3.584 1.00 41.72 89 PRO A CA 1
ATOM 691 C C . PRO A 1 89 ? 23.508 -25.203 -2.256 1.00 41.72 89 PRO A C 1
ATOM 693 O O . PRO A 1 89 ? 24.584 -24.904 -1.728 1.00 41.72 89 PRO A O 1
ATOM 696 N N . PRO A 1 90 ? 22.693 -26.126 -1.710 1.00 40.69 90 PRO A N 1
ATOM 697 C CA . PRO A 1 90 ? 23.022 -26.821 -0.469 1.00 40.69 90 PRO A CA 1
ATOM 698 C C . PRO A 1 90 ? 24.327 -27.627 -0.620 1.00 40.69 90 PRO A C 1
ATOM 700 O O . PRO A 1 90 ? 24.570 -28.227 -1.675 1.00 40.69 90 PRO A O 1
ATOM 703 N N . PRO A 1 91 ? 25.189 -27.678 0.414 1.00 37.03 91 PRO A N 1
ATOM 704 C CA . PRO A 1 91 ? 26.487 -28.321 0.299 1.00 37.03 91 PRO A CA 1
ATOM 705 C C . PRO A 1 91 ? 26.314 -29.840 0.340 1.00 37.03 91 PRO A C 1
ATOM 707 O O . PRO A 1 91 ? 26.088 -30.428 1.394 1.00 37.03 91 PRO A O 1
ATOM 710 N N . GLY A 1 92 ? 26.444 -30.501 -0.813 1.00 41.72 92 GLY A N 1
ATOM 711 C CA . GLY A 1 92 ? 26.465 -31.962 -0.832 1.00 41.72 92 GLY A CA 1
ATOM 712 C C . GLY A 1 92 ? 26.324 -32.615 -2.198 1.00 41.72 92 GLY A C 1
ATOM 713 O O . GLY A 1 92 ? 25.267 -33.155 -2.499 1.00 41.72 92 GLY A O 1
ATOM 714 N N . ARG A 1 93 ? 27.415 -32.639 -2.977 1.00 40.94 93 ARG A N 1
ATOM 715 C CA . ARG A 1 93 ? 27.985 -33.831 -3.654 1.00 40.94 93 ARG A CA 1
ATOM 716 C C . ARG A 1 93 ? 29.048 -33.397 -4.671 1.00 40.94 93 ARG A C 1
ATOM 718 O O . ARG A 1 93 ? 28.748 -32.935 -5.765 1.00 40.94 93 ARG A O 1
ATOM 725 N N . ARG A 1 94 ? 30.324 -33.579 -4.307 1.00 47.06 94 ARG A N 1
ATOM 726 C CA . ARG A 1 94 ? 31.453 -33.579 -5.251 1.00 47.06 94 ARG A CA 1
ATOM 727 C C . ARG A 1 94 ? 31.256 -34.717 -6.255 1.00 47.06 94 ARG A C 1
ATOM 729 O O . ARG A 1 94 ? 31.214 -35.872 -5.846 1.00 47.06 94 ARG A O 1
ATOM 736 N N . GLY A 1 95 ? 31.222 -34.402 -7.547 1.00 39.50 95 GLY A N 1
ATOM 737 C CA . GLY A 1 95 ? 31.208 -35.410 -8.605 1.00 39.50 95 GLY A CA 1
ATOM 738 C C . GLY A 1 95 ? 31.498 -34.832 -9.988 1.00 39.50 95 GLY A C 1
ATOM 739 O O . GLY A 1 95 ? 30.594 -34.347 -10.645 1.00 39.50 95 GLY A O 1
ATOM 740 N N . ARG A 1 96 ? 32.769 -34.935 -10.400 1.00 38.88 96 ARG A N 1
ATOM 741 C CA . ARG A 1 96 ? 33.328 -34.840 -11.766 1.00 38.88 96 ARG A CA 1
ATOM 742 C C . ARG A 1 96 ? 32.999 -33.610 -12.629 1.00 38.88 96 ARG A C 1
ATOM 744 O O . ARG A 1 96 ? 31.979 -33.512 -13.294 1.00 38.88 96 ARG A O 1
ATOM 751 N N . ARG A 1 97 ? 34.024 -32.762 -12.744 1.00 47.81 97 ARG A N 1
ATOM 752 C CA . ARG A 1 97 ? 34.253 -31.806 -13.831 1.00 47.81 97 ARG A CA 1
ATOM 753 C C . ARG A 1 97 ? 34.319 -32.574 -15.165 1.00 47.81 97 ARG A C 1
ATOM 755 O O . ARG A 1 97 ? 35.304 -33.260 -15.425 1.00 47.81 97 ARG A O 1
ATOM 762 N N . GLY A 1 98 ? 33.263 -32.484 -15.967 1.00 36.12 98 GLY A N 1
ATOM 763 C CA . GLY A 1 98 ? 33.219 -32.889 -17.371 1.00 36.12 98 GLY A CA 1
ATOM 764 C C . GLY A 1 98 ? 32.736 -31.698 -18.192 1.00 36.12 98 GLY A C 1
ATOM 765 O O . GLY A 1 98 ? 31.771 -31.048 -17.805 1.00 36.12 98 GLY A O 1
ATOM 766 N N . SER A 1 99 ? 33.464 -31.372 -19.258 1.00 48.84 99 SER A N 1
ATOM 767 C CA . SER A 1 99 ? 33.156 -30.300 -20.209 1.00 48.84 99 SER A CA 1
ATOM 768 C C . SER A 1 99 ? 31.700 -30.393 -20.680 1.00 48.84 99 SER A C 1
ATOM 770 O O . SER A 1 99 ? 31.365 -31.321 -21.409 1.00 48.84 99 SER A O 1
ATOM 772 N N . LEU A 1 100 ? 30.844 -29.452 -20.274 1.00 42.16 100 LEU A N 1
ATOM 773 C CA . LEU A 1 100 ? 29.490 -29.324 -20.810 1.00 42.16 100 LEU A CA 1
ATOM 774 C C . LEU A 1 100 ? 29.561 -28.444 -22.056 1.00 42.16 100 LEU A C 1
ATOM 776 O O . LEU A 1 100 ? 29.591 -27.218 -21.979 1.00 42.16 100 LEU A O 1
ATOM 780 N N . SER A 1 101 ? 29.642 -29.105 -23.208 1.00 44.09 101 SER A N 1
ATOM 781 C CA . SER A 1 101 ? 29.202 -28.542 -24.477 1.00 44.09 101 SER A CA 1
ATOM 782 C C . SER A 1 101 ? 27.739 -28.100 -24.372 1.00 44.09 101 SER A C 1
ATOM 784 O O . SER A 1 101 ? 26.950 -28.686 -23.635 1.00 44.09 101 SER A O 1
ATOM 786 N N . ASN A 1 102 ? 27.404 -27.040 -25.106 1.00 53.09 102 ASN A N 1
ATOM 787 C CA . ASN A 1 102 ? 26.090 -26.401 -25.169 1.00 53.09 102 ASN A CA 1
ATOM 788 C C . ASN A 1 102 ? 24.972 -27.360 -25.629 1.00 53.09 102 ASN A C 1
ATOM 790 O O . ASN A 1 102 ? 24.584 -27.351 -26.795 1.00 53.09 102 ASN A O 1
ATOM 794 N N . ASP A 1 103 ? 24.418 -28.143 -24.704 1.00 54.62 103 ASP A N 1
ATOM 795 C CA . ASP A 1 103 ? 23.310 -29.071 -24.976 1.00 54.62 103 ASP A CA 1
ATOM 796 C C . ASP A 1 103 ? 21.920 -28.466 -24.695 1.00 54.62 103 ASP A C 1
ATOM 798 O O . ASP A 1 103 ? 20.899 -29.042 -25.066 1.00 54.62 103 ASP A O 1
ATOM 802 N N . PHE A 1 104 ? 21.849 -27.263 -24.112 1.00 49.09 104 PHE A N 1
ATOM 803 C CA . PHE A 1 104 ? 20.571 -26.593 -23.822 1.00 49.09 104 PHE A CA 1
ATOM 804 C C . PHE A 1 104 ? 19.892 -26.006 -25.071 1.00 49.09 104 PHE A C 1
ATOM 806 O O . PHE A 1 104 ? 18.668 -25.965 -25.154 1.00 49.09 104 PHE A O 1
ATOM 813 N N . THR A 1 105 ? 20.663 -25.590 -26.077 1.00 50.69 105 THR A N 1
ATOM 814 C CA . THR A 1 105 ? 20.128 -25.040 -27.334 1.00 50.69 105 THR A CA 1
ATOM 815 C C . THR A 1 105 ? 19.631 -26.116 -28.302 1.00 50.69 105 THR A C 1
ATOM 817 O O . THR A 1 105 ? 18.762 -25.829 -29.121 1.00 50.69 105 THR A O 1
ATOM 820 N N . ARG A 1 106 ? 20.099 -27.368 -28.186 1.00 48.03 106 ARG A N 1
ATOM 821 C CA . ARG A 1 106 ? 19.649 -28.488 -29.036 1.00 48.03 106 ARG A CA 1
ATOM 822 C C . ARG A 1 106 ? 18.306 -29.088 -28.624 1.00 48.03 106 ARG A C 1
ATOM 824 O O . ARG A 1 106 ? 17.605 -29.620 -29.475 1.00 48.03 106 ARG A O 1
ATOM 831 N N . ALA A 1 107 ? 17.925 -28.978 -27.353 1.00 53.09 107 ALA A N 1
ATOM 832 C CA . ALA A 1 107 ? 16.623 -29.453 -26.883 1.00 53.09 107 ALA A CA 1
ATOM 833 C C . ALA A 1 107 ? 15.461 -28.519 -27.279 1.00 53.09 107 ALA A C 1
ATOM 835 O O . ALA A 1 107 ? 14.309 -28.943 -27.262 1.00 53.09 107 ALA A O 1
ATOM 836 N N . LEU A 1 108 ? 15.757 -27.260 -27.634 1.00 51.03 108 LEU A N 1
ATOM 837 C CA . LEU A 1 108 ? 14.747 -26.228 -27.887 1.00 51.03 108 LEU A CA 1
ATOM 838 C C . LEU A 1 108 ? 14.453 -25.999 -29.381 1.00 51.03 108 LEU A C 1
ATOM 840 O O . LEU A 1 108 ? 13.348 -25.592 -29.723 1.00 51.03 108 LEU A O 1
ATOM 844 N N . PHE A 1 109 ? 15.401 -26.296 -30.274 1.00 47.31 109 PHE A N 1
ATOM 845 C CA . PHE A 1 109 ? 15.251 -26.108 -31.722 1.00 47.31 109 PHE A CA 1
ATOM 846 C C . PHE A 1 109 ? 15.776 -27.335 -32.470 1.00 47.31 109 PHE A C 1
ATOM 848 O O . PHE A 1 109 ? 16.843 -27.308 -33.077 1.00 47.31 109 PHE A O 1
ATOM 855 N N . GLY A 1 110 ? 15.057 -28.450 -32.357 1.00 44.22 110 GLY A N 1
ATOM 856 C CA . GLY A 1 110 ? 15.384 -29.673 -33.080 1.00 44.22 110 GLY A CA 1
ATOM 857 C C . GLY A 1 110 ? 15.143 -29.530 -34.582 1.00 44.22 110 GLY A C 1
ATOM 858 O O . GLY A 1 110 ? 13.994 -29.616 -35.002 1.00 44.22 110 GLY A O 1
ATOM 859 N N . PHE A 1 111 ? 16.232 -29.365 -35.342 1.00 45.81 111 PHE A N 1
ATOM 860 C CA . PHE A 1 111 ? 16.467 -29.868 -36.704 1.00 45.81 111 PHE A CA 1
ATOM 861 C C . PHE A 1 111 ? 17.968 -30.135 -36.879 1.00 45.81 111 PHE A C 1
ATOM 863 O O . PHE A 1 111 ? 18.777 -29.343 -36.338 1.00 45.81 111 PHE A O 1
#

Radius of gyration: 25.93 Å; chains: 1; bounding box: 54×43×65 Å

Foldseek 3Di:
DCCVFVVDDPVNVVVVVVVVDDDDDDGPDDDDDDDDDDQWDQDPVRDIDGHDDPQCPVQCVCCVVVVHDRDDDPVNVPVVNVVVPDDDDDDDDDDDDDDDDPPVVCVPDPD

Secondary structure (DSSP, 8-state):
-HHHHH---HHHHHHHHHT-S------SS---------SEEE-TTS-EEE---TT-HHHHHHHHHHTPPP---GGGG-HHHHHTT-----S------------TTTTTS--

pLDDT: mean 75.88, std 21.29, range [36.12, 97.56]

Sequence (111 aa):
MLKRDQDWSPGKVEAAFEGGDDNHIALGQKIPVYITYFTLRVNDDGSMSTFNDLYGHDARMNAALSGKGFVPDAWAQNEEMAAAQQWTPPPGRRGRRGSLSNDFTRALFGF